Protein 7LHY (pdb70)

Foldseek 3Di:
DVVVLVLVVVLVVVLQVDADPVRDSLQPCQADDDDCVRCVPLCVQQPDDAGVVVVVVCSVPVVDPDVVVVVVRLVSSLVSQPRRDDDPDSNNVSSVVSVVSNVVSVVVVD/DDDD

Structure (mmCIF, N/CA/C/O backbone):
data_7LHY
#
_entry.id   7LHY
#
_cell.length_a   69.064
_cell.length_b   69.064
_cell.length_c   55.320
_cell.angle_alpha   90.000
_cell.angle_beta   90.000
_cell.angle_gamma   90.000
#
_symmetry.space_group_name_H-M   'P 41 21 2'
#
loop_
_entity.id
_entity.type
_entity.pdbx_description
1 polymer 'SWI/SNF nucleosome remodeling complex component'
2 polymer H3(7-20)K14ac
3 water water
#
loop_
_atom_site.group_PDB
_atom_site.id
_atom_site.type_symbol
_atom_site.label_atom_id
_atom_site.label_alt_id
_atom_site.label_comp_id
_atom_site.label_asym_id
_atom_site.label_entity_id
_atom_site.label_seq_id
_atom_site.pdbx_PDB_ins_code
_atom_site.Cartn_x
_atom_site.Cartn_y
_atom_site.Cartn_z
_atom_site.occupancy
_atom_site.B_iso_or_equiv
_atom_site.auth_seq_id
_atom_site.auth_comp_id
_atom_site.auth_asym_id
_atom_site.auth_atom_id
_atom_site.pdbx_PDB_model_num
ATOM 1 N N . ASP A 1 6 ? 28.064 6.423 16.205 1.00 35.67 4 ASP A N 1
ATOM 2 C CA . ASP A 1 6 ? 27.679 5.965 17.606 1.00 34.91 4 ASP A CA 1
ATOM 3 C C . ASP A 1 6 ? 27.478 4.480 17.493 1.00 30.51 4 ASP A C 1
ATOM 4 O O . ASP A 1 6 ? 26.554 4.037 16.767 1.00 31.69 4 ASP A O 1
ATOM 9 N N . PRO A 1 7 ? 28.176 3.679 18.274 1.00 29.28 5 PRO A N 1
ATOM 10 C CA . PRO A 1 7 ? 28.087 2.224 18.015 1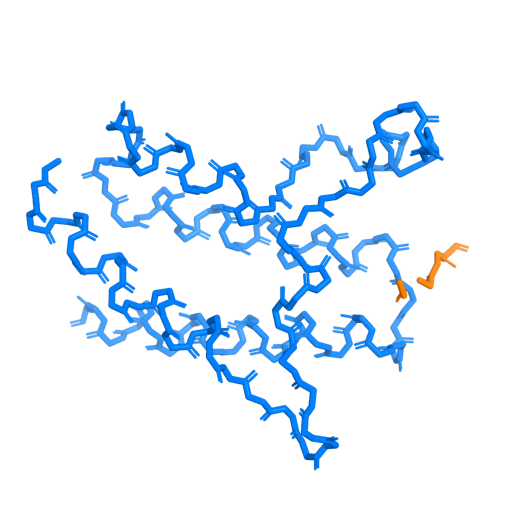.00 25.71 5 PRO A CA 1
ATOM 11 C C . PRO A 1 7 ? 26.722 1.649 18.289 1.00 26.23 5 PRO A C 1
ATOM 12 O O . PRO A 1 7 ? 26.304 0.754 17.556 1.00 23.49 5 PRO A O 1
ATOM 16 N N . GLU A 1 8 ? 25.994 2.086 19.297 1.00 23.98 6 GLU A N 1
ATOM 17 C CA . GLU A 1 8 ? 24.719 1.610 19.524 1.00 23.47 6 GLU A CA 1
ATOM 18 C C . GLU A 1 8 ? 23.726 1.848 18.323 1.00 22.47 6 GLU A C 1
ATOM 19 O O . GLU A 1 8 ? 23.023 0.934 17.898 1.00 22.10 6 GLU A O 1
ATOM 25 N N . LEU A 1 9 ? 23.743 3.103 17.801 1.00 22.27 7 LEU A N 1
ATOM 26 C CA . LEU A 1 9 ? 22.932 3.409 16.637 1.00 19.87 7 LEU A CA 1
ATOM 27 C C . LEU A 1 9 ? 23.375 2.552 15.473 1.00 19.07 7 LEU A C 1
ATOM 28 O O . LEU A 1 9 ? 22.477 2.051 14.802 1.00 18.70 7 LEU A O 1
ATOM 33 N N . ALA A 1 10 ? 24.661 2.443 15.219 1.00 19.13 8 ALA A N 1
ATOM 34 C CA . ALA A 1 10 ? 25.091 1.603 14.131 1.00 19.59 8 ALA A CA 1
ATOM 35 C C . ALA A 1 10 ? 24.572 0.171 14.244 1.00 18.85 8 ALA A C 1
ATOM 36 O O . ALA A 1 10 ? 24.242 -0.464 13.251 1.00 19.40 8 ALA A O 1
ATOM 38 N N . GLU A 1 11 ? 24.634 -0.405 15.459 1.00 18.91 9 GLU A N 1
ATOM 39 C CA . GLU A 1 11 ? 24.238 -1.763 15.627 1.00 18.15 9 GLU A CA 1
ATOM 40 C C . GLU A 1 11 ? 22.730 -1.871 15.416 1.00 18.01 9 GLU A C 1
ATOM 41 O O . GLU A 1 11 ? 22.275 -2.838 14.770 1.00 18.65 9 GLU A O 1
ATOM 47 N N . LYS A 1 12 ? 21.897 -0.939 15.895 1.00 17.60 10 LYS A N 1
ATOM 48 C CA . LYS A 1 12 ? 20.503 -0.948 15.638 1.00 19.81 10 LYS A CA 1
ATOM 49 C C . LYS A 1 12 ? 20.222 -0.913 14.113 1.00 17.34 10 LYS A C 1
ATOM 50 O O . LYS A 1 12 ? 19.399 -1.630 13.569 1.00 17.61 10 LYS A O 1
ATOM 53 N N . ILE A 1 13 ? 20.904 0.010 13.452 1.00 18.17 11 ILE A N 1
ATOM 54 C CA . ILE A 1 13 ? 20.772 0.160 11.981 1.00 17.87 11 ILE A CA 1
ATOM 55 C C . ILE A 1 13 ? 21.093 -1.131 11.330 1.00 15.47 11 ILE A C 1
ATOM 56 O O . ILE A 1 13 ? 20.363 -1.600 10.418 1.00 17.38 11 ILE A O 1
ATOM 61 N N . ASN A 1 14 ? 22.204 -1.804 11.669 1.00 17.89 12 ASN A N 1
ATOM 62 C CA . ASN A 1 14 ? 22.625 -2.994 10.984 1.00 18.81 12 ASN A CA 1
ATOM 63 C C . ASN A 1 14 ? 21.628 -4.109 11.204 1.00 17.28 12 ASN A C 1
ATOM 64 O O . ASN A 1 14 ? 21.327 -4.882 10.285 1.00 18.77 12 ASN A O 1
ATOM 69 N N . GLU A 1 15 ? 21.010 -4.220 12.389 1.00 17.64 13 GLU A N 1
ATOM 70 C CA . GLU A 1 15 ? 20.029 -5.191 12.664 1.00 17.46 13 GLU A CA 1
ATOM 71 C C . GLU A 1 15 ? 18.738 -5.004 11.860 1.00 18.46 13 GLU A C 1
ATOM 72 O O . GLU A 1 15 ? 18.169 -5.930 11.251 1.00 20.23 13 GLU A O 1
ATOM 78 N N A MET A 1 16 ? 18.361 -3.713 11.736 1.00 17.26 14 MET A N 1
ATOM 79 C CA . MET A 1 16 ? 17.145 -3.388 10.930 1.00 17.83 14 MET A CA 1
ATOM 80 C C . MET A 1 16 ? 17.386 -3.609 9.464 1.00 16.43 14 MET A C 1
ATOM 81 O O . MET A 1 16 ? 16.525 -4.183 8.811 1.00 17.69 14 MET A O 1
ATOM 86 N N . LEU A 1 17 ? 18.533 -3.205 8.957 1.00 15.41 15 LEU A N 1
ATOM 87 C CA . LEU A 1 17 ? 18.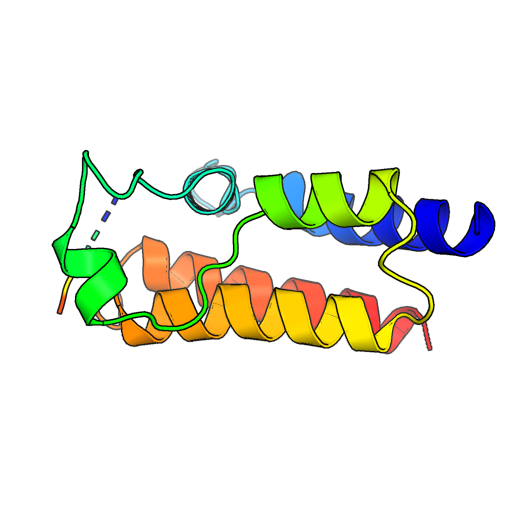790 -3.402 7.543 1.00 16.63 15 LEU A CA 1
ATOM 88 C C . LEU A 1 17 ? 18.983 -4.845 7.165 1.00 16.00 15 LEU A C 1
ATOM 89 O O . LEU A 1 17 ? 18.598 -5.283 6.100 1.00 17.21 15 LEU A O 1
ATOM 94 N N . ASP A 1 18 ? 19.501 -5.660 8.118 1.00 17.06 16 ASP A N 1
ATOM 95 C CA . ASP A 1 18 ? 19.680 -7.078 7.792 1.00 18.00 16 ASP A CA 1
ATOM 96 C C . ASP A 1 18 ? 18.362 -7.752 7.532 1.00 17.39 16 ASP A C 1
ATOM 97 O O . ASP A 1 18 ? 18.317 -8.616 6.661 1.00 18.20 16 ASP A O 1
ATOM 102 N N . VAL A 1 19 ? 17.299 -7.354 8.222 1.00 17.21 17 VAL A N 1
ATOM 103 C CA . VAL A 1 19 ? 15.985 -7.875 7.894 1.00 18.48 17 VAL A CA 1
ATOM 104 C C . VAL A 1 19 ? 15.638 -7.715 6.428 1.00 17.97 17 VAL A C 1
ATOM 105 O O . VAL A 1 19 ? 15.168 -8.609 5.699 1.00 19.73 17 VAL A O 1
ATOM 109 N N . ILE A 1 20 ? 15.861 -6.495 5.917 1.00 16.32 18 ILE A N 1
ATOM 110 C CA . ILE A 1 20 ? 15.532 -6.188 4.540 1.00 16.18 18 ILE A CA 1
ATOM 111 C C . ILE A 1 20 ? 16.499 -6.899 3.588 1.00 14.51 18 ILE A C 1
ATOM 112 O O . ILE A 1 20 ? 16.065 -7.429 2.545 1.00 16.07 18 ILE A O 1
ATOM 117 N N . LEU A 1 21 ? 17.786 -6.859 3.900 1.00 14.27 19 LEU A N 1
ATOM 118 C CA . LEU A 1 21 ? 18.800 -7.401 2.994 1.00 14.27 19 LEU A CA 1
ATOM 119 C C . LEU A 1 21 ? 18.772 -8.947 2.849 1.00 15.76 19 LEU A C 1
ATOM 120 O O . LEU A 1 21 ? 19.301 -9.476 1.892 1.00 16.97 19 LEU A O 1
ATOM 125 N N . GLU A 1 22 ? 18.116 -9.596 3.816 1.00 15.97 20 GLU A N 1
ATOM 126 C CA . GLU A 1 22 ? 17.992 -11.075 3.841 1.00 16.59 20 GLU A CA 1
ATOM 127 C C . GLU A 1 22 ? 16.683 -11.530 3.366 1.00 18.43 20 GLU A C 1
ATOM 128 O O . GLU A 1 22 ? 16.465 -12.775 3.156 1.00 19.54 20 GLU A O 1
ATOM 134 N N . TYR A 1 23 ? 15.690 -10.689 3.093 1.00 17.16 21 TYR A N 1
ATOM 135 C CA . TYR A 1 23 ? 14.368 -11.086 2.735 1.00 17.07 21 TYR A CA 1
ATOM 136 C C . TYR A 1 23 ? 14.309 -11.608 1.348 1.00 16.71 21 TYR A C 1
ATOM 137 O O . TYR A 1 23 ? 14.768 -11.061 0.319 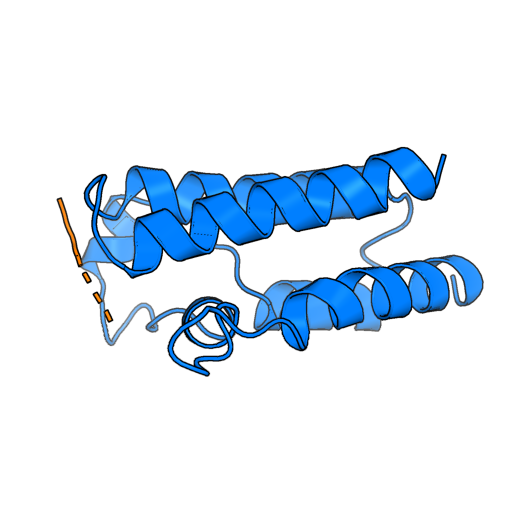1.00 17.66 21 TYR A O 1
ATOM 146 N N . LYS A 1 24 ? 13.645 -12.805 1.194 1.00 20.79 22 LYS A N 1
ATOM 147 C CA . LYS A 1 24 ? 13.343 -13.412 -0.093 1.00 21.32 22 LYS A CA 1
ATOM 148 C C . LYS A 1 24 ? 11.842 -13.443 -0.466 1.00 19.80 22 LYS A C 1
ATOM 149 O O . LYS A 1 24 ? 11.045 -13.652 0.411 1.00 23.85 22 LYS A O 1
ATOM 155 N N . ASN A 1 25 ? 11.550 -13.120 -1.715 1.00 23.72 23 ASN A N 1
ATOM 156 C CA . ASN A 1 25 ? 10.143 -13.170 -2.210 1.00 28.64 23 ASN A CA 1
ATOM 157 C C . ASN A 1 25 ? 9.753 -14.645 -2.409 1.00 35.25 23 ASN A C 1
ATOM 158 O O . ASN A 1 25 ? 10.589 -15.552 -2.186 1.00 33.09 23 ASN A O 1
ATOM 163 N N . GLU A 1 26 ? 8.467 -14.857 -2.713 1.00 38.11 24 GLU A N 1
ATOM 164 C CA . GLU A 1 26 ? 7.927 -16.199 -3.056 1.00 37.96 24 GLU A CA 1
ATOM 165 C C . GLU A 1 26 ? 8.794 -16.941 -4.073 1.00 35.84 24 GLU A C 1
ATOM 166 O O . GLU A 1 26 ? 8.904 -18.178 -4.035 1.00 43.39 24 GLU A O 1
ATOM 168 N N . ASP A 1 27 ? 9.364 -16.243 -5.035 1.00 36.41 25 ASP A N 1
ATOM 169 C CA . ASP A 1 27 ? 10.219 -16.879 -6.048 1.00 34.51 25 ASP A CA 1
ATOM 170 C C . ASP A 1 27 ? 11.646 -17.241 -5.557 1.00 38.94 25 ASP A C 1
ATOM 171 O O . ASP A 1 27 ? 12.480 -17.652 -6.362 1.00 42.73 25 ASP A O 1
ATOM 173 N N . GLY A 1 28 ? 11.961 -17.012 -4.266 1.00 36.71 26 GLY A N 1
ATOM 174 C CA . GLY A 1 28 ? 13.294 -17.230 -3.740 1.00 30.73 26 GLY A CA 1
ATOM 175 C C . GLY A 1 28 ? 14.3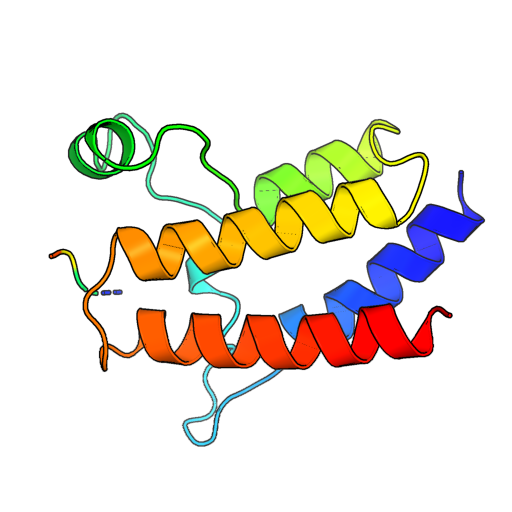36 -16.195 -4.052 1.00 32.53 26 GLY A C 1
ATOM 176 O O . GLY A 1 28 ? 15.525 -16.483 -3.845 1.00 35.72 26 GLY A O 1
ATOM 177 N N . GLU A 1 29 ? 13.926 -15.009 -4.596 1.00 28.39 27 GLU A N 1
ATOM 178 C CA . GLU A 1 29 ? 14.883 -13.965 -4.963 1.00 29.23 27 GLU A CA 1
ATOM 179 C C . GLU A 1 29 ? 15.047 -13.021 -3.762 1.00 20.22 27 GLU A C 1
ATOM 180 O O . GLU A 1 29 ? 14.049 -12.673 -3.119 1.00 22.90 27 GLU A O 1
ATOM 182 N N . LEU A 1 30 ? 16.296 -12.674 -3.523 1.00 20.58 28 LEU A N 1
ATOM 183 C CA . LEU A 1 30 ? 16.645 -11.627 -2.489 1.00 21.22 28 LEU A CA 1
ATOM 184 C C . LEU A 1 30 ? 16.193 -10.304 -3.110 1.00 20.45 28 LEU A C 1
ATOM 185 O O . LEU A 1 30 ? 16.924 -9.791 -4.008 1.00 23.28 28 LEU A O 1
ATOM 190 N N . ILE A 1 31 ? 15.113 -9.759 -2.591 1.00 19.82 29 ILE A N 1
ATOM 191 C CA . ILE A 1 31 ? 14.512 -8.584 -3.255 1.00 20.30 29 ILE A CA 1
ATOM 192 C C . ILE A 1 31 ? 15.447 -7.386 -3.209 1.00 21.07 29 ILE A C 1
ATOM 193 O O . ILE A 1 31 ? 15.300 -6.488 -4.078 1.00 20.87 29 ILE A O 1
ATOM 198 N N . ALA A 1 32 ? 16.312 -7.264 -2.208 1.00 17.48 30 ALA A N 1
ATOM 199 C CA . ALA A 1 32 ? 17.178 -6.130 -2.095 1.00 16.83 30 ALA A CA 1
ATOM 200 C C . ALA A 1 32 ? 18.340 -6.117 -2.996 1.00 18.11 30 ALA A C 1
ATOM 201 O O . ALA A 1 32 ? 19.058 -5.123 -3.170 1.00 18.76 30 ALA A O 1
ATOM 203 N N . ASP A 1 33 ? 18.657 -7.238 -3.655 1.00 18.94 31 ASP A N 1
ATOM 204 C CA . ASP A 1 33 ? 19.871 -7.290 -4.464 1.00 21.44 31 ASP A CA 1
ATOM 205 C C . ASP A 1 33 ? 20.016 -6.233 -5.562 1.00 19.21 31 ASP A C 1
ATOM 206 O O . ASP A 1 33 ? 21.101 -5.674 -5.698 1.00 20.05 31 ASP A O 1
ATOM 209 N N . VAL A 1 34 ? 18.941 -5.883 -6.262 1.00 19.29 32 VAL A N 1
ATOM 210 C CA . VAL A 1 34 ? 18.965 -4.939 -7.358 1.00 18.68 32 VAL A CA 1
ATOM 211 C C . VAL A 1 34 ? 19.088 -3.495 -6.780 1.00 18.30 32 VAL A C 1
ATOM 212 O O . VAL A 1 34 ? 19.468 -2.588 -7.569 1.00 20.77 32 VAL A O 1
ATOM 216 N N . PHE A 1 35 ? 18.896 -3.306 -5.501 1.00 15.75 33 PHE A N 1
ATOM 217 C CA . PHE A 1 35 ? 19.031 -1.969 -4.874 1.00 14.47 33 PHE A CA 1
ATOM 218 C C . PHE A 1 35 ? 20.377 -1.790 -4.190 1.00 15.48 33 PHE A C 1
ATOM 219 O O . PHE A 1 35 ? 20.635 -0.729 -3.616 1.00 16.08 33 PHE A O 1
ATOM 227 N N . GLN A 1 36 ? 21.269 -2.792 -4.245 1.00 15.73 34 GLN A N 1
ATOM 228 C CA . GLN A 1 36 ? 22.616 -2.639 -3.652 1.00 15.22 34 GLN A CA 1
ATOM 229 C C . GLN A 1 36 ? 23.472 -1.597 -4.332 1.00 15.14 34 GLN A C 1
ATOM 230 O O . GLN A 1 36 ? 24.063 -0.765 -3.667 1.00 14.94 34 GLN A O 1
ATOM 236 N N . THR A 1 37 ? 23.518 -1.663 -5.637 1.00 15.62 35 THR A N 1
ATOM 237 C CA . THR A 1 37 ? 24.439 -0.873 -6.470 1.00 17.22 35 THR A CA 1
ATOM 238 C C . THR A 1 37 ? 23.722 -0.393 -7.689 1.00 16.59 35 THR A C 1
ATOM 239 O O . THR A 1 37 ? 23.358 -1.165 -8.584 1.00 18.30 35 THR A O 1
ATOM 243 N N . LEU A 1 38 ? 23.536 0.909 -7.791 1.00 15.87 36 LEU A N 1
ATOM 244 C CA . LEU A 1 38 ? 22.915 1.482 -8.978 1.00 16.20 36 LEU A CA 1
ATOM 245 C C . LEU A 1 38 ? 23.814 1.273 -10.181 1.00 16.77 36 LEU A C 1
ATOM 246 O O . LEU A 1 38 ? 25.022 1.303 -9.997 1.00 17.86 36 LEU A O 1
ATOM 251 N N . PRO A 1 39 ? 23.226 1.214 -11.367 1.00 18.57 37 PRO A N 1
ATOM 252 C CA . PRO A 1 39 ? 24.062 1.373 -12.561 1.00 20.97 37 PRO A CA 1
ATOM 253 C C . PRO A 1 39 ? 24.805 2.677 -12.434 1.00 19.99 37 PRO A C 1
ATOM 254 O O . PRO A 1 39 ? 24.327 3.693 -11.915 1.00 18.97 37 PRO A O 1
ATOM 258 N N . THR A 1 40 ? 25.982 2.725 -12.987 1.00 20.43 38 THR A N 1
ATOM 259 C CA . THR A 1 40 ? 26.844 3.916 -12.841 1.00 20.85 38 THR A CA 1
ATOM 260 C C . THR A 1 40 ? 26.389 4.964 -13.837 1.00 18.77 38 THR A C 1
ATOM 261 O O . THR A 1 40 ? 25.638 4.733 -14.797 1.00 18.85 38 THR A O 1
ATOM 265 N N . ARG A 1 41 ? 26.880 6.170 -13.618 1.00 20.00 39 ARG A N 1
ATOM 266 C CA . ARG A 1 41 ? 26.584 7.267 -14.507 1.00 20.61 39 ARG A CA 1
ATOM 267 C C . ARG A 1 41 ? 27.111 7.035 -15.918 1.00 22.93 39 ARG A C 1
ATOM 268 O O . ARG A 1 41 ? 26.441 7.448 -16.914 1.00 25.47 39 ARG A O 1
ATOM 276 N N . LYS A 1 42 ? 28.194 6.288 -16.036 1.00 22.01 40 LYS A N 1
ATOM 277 C CA . LYS A 1 42 ? 28.594 5.887 -17.398 1.00 26.03 40 LYS A CA 1
ATOM 278 C C . LYS A 1 42 ? 27.708 4.801 -18.031 1.00 27.94 40 LYS A C 1
ATOM 279 O O . LYS A 1 42 ? 27.350 4.901 -19.175 1.00 29.27 40 LYS A O 1
ATOM 285 N N . GLU A 1 43 ? 27.333 3.790 -17.250 1.00 23.66 41 GLU A N 1
ATOM 286 C CA . GLU A 1 43 ? 26.494 2.707 -17.743 1.00 25.16 41 GLU A CA 1
ATOM 287 C C . GLU A 1 43 ? 25.101 3.165 -18.111 1.00 25.52 41 GLU A C 1
ATOM 288 O O . GLU A 1 43 ? 24.501 2.641 -19.041 1.00 28.25 41 GLU A O 1
ATOM 294 N N . LEU A 1 44 ? 24.466 4.078 -17.318 1.00 21.78 42 LEU A N 1
ATOM 295 C CA . LEU A 1 44 ? 23.049 4.390 -17.513 1.00 21.90 42 LEU A CA 1
ATOM 296 C C . LEU A 1 44 ? 22.756 5.848 -17.294 1.00 22.78 42 LEU A C 1
ATOM 297 O O . LEU A 1 44 ? 22.138 6.299 -16.278 1.00 20.16 42 LEU A O 1
ATOM 302 N N . PRO A 1 45 ? 23.220 6.717 -18.195 1.00 21.53 43 PRO A N 1
ATOM 303 C CA . PRO A 1 45 ? 23.068 8.126 -17.959 1.00 20.21 43 PRO A CA 1
ATOM 304 C C . PRO A 1 45 ? 21.607 8.590 -17.838 1.00 19.96 43 PRO A C 1
ATOM 305 O O . PRO A 1 45 ? 21.289 9.579 -17.124 1.00 20.75 43 PRO A O 1
ATOM 309 N N . ASP A 1 46 ? 20.680 7.868 -18.501 1.00 20.17 44 ASP A N 1
ATOM 310 C CA . ASP A 1 46 ? 19.331 8.270 -18.452 1.00 22.10 44 ASP A CA 1
ATOM 311 C C . ASP A 1 46 ? 18.683 8.181 -17.007 1.00 19.44 44 ASP A C 1
ATOM 312 O O . ASP A 1 46 ? 17.815 8.948 -16.709 1.00 19.97 44 ASP A O 1
ATOM 317 N N . TYR A 1 47 ? 19.212 7.300 -16.185 1.00 19.11 45 TYR A N 1
ATOM 318 C CA . TYR A 1 47 ? 18.686 7.174 -14.790 1.00 16.09 45 TYR A CA 1
ATOM 319 C C . TYR A 1 47 ? 18.844 8.510 -14.077 1.00 15.86 45 TYR A C 1
ATOM 320 O O . TYR A 1 47 ? 17.994 9.004 -13.378 1.00 16.15 45 TYR A O 1
ATOM 329 N N . TYR A 1 48 ? 20.026 9.119 -14.265 1.00 16.18 46 TYR A N 1
ATOM 330 C CA . TYR A 1 48 ? 20.425 10.344 -13.586 1.00 16.30 46 TYR A CA 1
ATOM 331 C C . TYR A 1 48 ? 19.780 11.568 -14.165 1.00 18.68 46 TYR A C 1
ATOM 332 O O . TYR A 1 48 ? 19.668 12.552 -13.446 1.00 19.14 46 TYR A O 1
ATOM 341 N N . GLN A 1 49 ? 19.237 11.501 -15.365 1.00 19.01 47 GLN A N 1
ATOM 342 C CA . GLN A 1 49 ? 18.452 12.621 -15.832 1.00 20.58 47 GLN A CA 1
ATOM 343 C C . GLN A 1 49 ? 17.133 12.631 -15.180 1.00 19.42 47 GLN A C 1
ATOM 344 O O . GLN A 1 49 ? 16.566 13.727 -14.949 1.00 23.51 47 GLN A O 1
ATOM 347 N N . VAL A 1 50 ? 16.619 11.479 -14.684 1.00 17.33 48 VAL A N 1
ATOM 348 C CA . VAL A 1 50 ? 15.326 11.419 -14.051 1.00 18.18 48 VAL A CA 1
ATOM 349 C C . VAL A 1 50 ? 15.424 11.613 -12.507 1.00 16.40 48 VAL A C 1
ATOM 350 O O . VAL A 1 50 ? 14.613 12.259 -11.853 1.00 19.18 48 VAL A O 1
ATOM 354 N N . ILE A 1 51 ? 16.408 10.932 -11.924 1.00 14.77 49 ILE A N 1
ATOM 355 C CA . ILE A 1 51 ? 16.596 10.803 -10.480 1.00 15.14 49 ILE A CA 1
ATOM 356 C C . ILE A 1 51 ? 17.658 11.779 -10.011 1.00 15.68 49 ILE A C 1
ATOM 357 O O . ILE A 1 51 ? 18.847 11.595 -10.277 1.00 17.35 49 ILE A O 1
ATOM 362 N N . SER A 1 52 ? 17.218 12.784 -9.270 1.00 15.17 50 SER A N 1
ATOM 363 C CA A SER A 1 52 ? 18.135 13.870 -8.868 0.60 17.85 50 SER A CA 1
ATOM 364 C CA B SER A 1 52 ? 18.085 13.903 -8.830 0.40 17.17 50 SER A CA 1
ATOM 365 C C . SER A 1 52 ? 18.978 13.540 -7.671 1.00 15.90 50 SER A C 1
ATOM 366 O O . SER A 1 52 ? 20.068 14.096 -7.516 1.00 17.42 50 SER A O 1
ATOM 371 N N . LYS A 1 53 ? 18.561 12.622 -6.800 1.00 13.37 51 LYS A N 1
ATOM 372 C CA . LYS A 1 53 ? 19.277 12.263 -5.605 1.00 12.68 51 LYS A CA 1
ATOM 373 C C . LYS A 1 53 ? 19.401 10.745 -5.517 1.00 12.61 51 LYS A C 1
ATOM 374 O O . LYS A 1 53 ? 18.578 10.108 -4.808 1.00 13.13 51 LYS A O 1
ATOM 380 N N . PRO A 1 54 ? 20.362 10.149 -6.154 1.00 12.97 52 PRO A N 1
ATOM 381 C CA . PRO A 1 54 ? 20.480 8.709 -6.161 1.00 13.55 52 PRO A CA 1
ATOM 382 C C . PRO A 1 54 ? 20.712 8.124 -4.797 1.00 14.10 52 PRO A C 1
ATOM 383 O O . PRO A 1 54 ? 21.396 8.711 -3.938 1.00 15.45 52 PRO A O 1
ATOM 387 N N . MET A 1 55 ? 20.225 6.894 -4.544 1.00 13.23 53 MET A N 1
ATOM 388 C CA . MET A 1 55 ? 20.428 6.183 -3.270 1.00 12.56 53 MET A C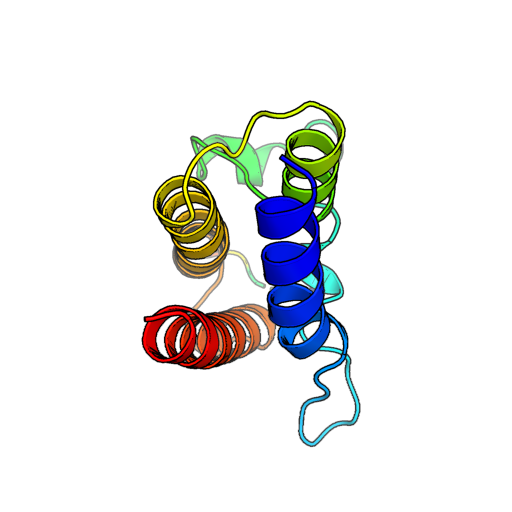A 1
ATOM 389 C C . MET A 1 55 ? 20.421 4.689 -3.480 1.00 13.11 53 MET A C 1
ATOM 390 O O . MET A 1 55 ? 19.614 4.166 -4.250 1.00 15.01 53 MET A O 1
ATOM 395 N N . ASP A 1 56 ? 21.343 4.021 -2.796 1.00 13.18 54 ASP A N 1
ATOM 396 C CA . ASP A 1 56 ? 21.459 2.557 -2.865 1.00 12.93 54 ASP A CA 1
ATOM 397 C C . ASP A 1 56 ? 22.064 2.112 -1.572 1.00 13.01 54 ASP A C 1
ATOM 398 O O . ASP A 1 56 ? 22.508 2.888 -0.765 1.00 13.76 54 ASP A O 1
ATOM 403 N N . PHE A 1 57 ? 22.039 0.769 -1.364 1.00 13.77 55 PHE A N 1
ATOM 404 C CA . PHE A 1 57 ? 22.594 0.236 -0.137 1.00 14.98 55 PHE A CA 1
ATOM 405 C C . PHE A 1 57 ? 24.123 0.408 -0.028 1.00 15.32 55 PHE A C 1
ATOM 406 O O . PHE A 1 57 ? 24.599 0.612 1.121 1.00 17.71 55 PHE A O 1
ATOM 414 N N . ASP A 1 58 ? 24.795 0.521 -1.164 1.00 16.38 56 ASP A N 1
ATOM 415 C CA . ASP A 1 58 ? 26.270 0.861 -1.136 1.00 18.00 56 ASP A CA 1
ATOM 416 C C . ASP A 1 58 ? 26.443 2.229 -0.481 1.00 17.37 56 ASP A C 1
ATOM 417 O O . ASP A 1 58 ? 27.304 2.416 0.412 1.00 18.63 56 ASP A O 1
ATOM 422 N N . ARG A 1 59 ? 25.657 3.235 -0.822 1.00 15.31 57 ARG A N 1
ATOM 423 C CA . ARG A 1 59 ? 25.784 4.519 -0.252 1.00 15.19 57 ARG A CA 1
ATOM 424 C C . ARG A 1 59 ? 25.430 4.561 1.215 1.00 15.99 57 ARG A C 1
ATOM 425 O O . ARG A 1 59 ? 26.055 5.243 2.033 1.00 15.63 57 ARG A O 1
ATOM 433 N N . ILE A 1 60 ? 24.357 3.862 1.581 1.00 14.29 58 ILE A N 1
ATOM 434 C CA . ILE A 1 60 ? 23.929 3.744 2.978 1.00 14.68 58 ILE A CA 1
ATOM 435 C C . ILE A 1 60 ? 25.084 3.143 3.817 1.00 16.08 58 ILE A C 1
ATOM 436 O O . ILE A 1 60 ? 25.390 3.684 4.896 1.00 16.28 58 ILE A O 1
ATOM 441 N N . ASN A 1 61 ? 25.652 2.091 3.301 1.00 16.88 59 ASN A N 1
ATOM 442 C CA . ASN A 1 61 ? 26.807 1.481 4.113 1.00 18.39 59 ASN A CA 1
ATOM 443 C C . ASN A 1 61 ? 27.918 2.441 4.289 1.00 19.75 59 ASN A C 1
ATOM 444 O O . ASN A 1 61 ? 28.512 2.532 5.428 1.00 21.54 59 ASN A O 1
ATOM 449 N N . LYS A 1 62 ? 28.249 3.180 3.251 1.00 18.17 60 LYS A N 1
ATOM 450 C CA . LYS A 1 62 ? 29.361 4.171 3.399 1.00 18.96 60 LYS A CA 1
ATOM 451 C C . LYS A 1 62 ? 29.063 5.246 4.403 1.00 19.19 60 LYS A C 1
ATOM 452 O O . LYS A 1 62 ? 29.942 5.736 5.226 1.00 19.67 60 LYS A O 1
ATOM 455 N N . LYS A 1 63 ? 27.789 5.675 4.514 1.00 16.87 61 LYS A N 1
ATOM 456 C CA . LYS A 1 63 ? 27.344 6.611 5.498 1.00 16.92 61 LYS A CA 1
ATOM 457 C C . LYS A 1 63 ? 27.424 5.985 6.906 1.00 18.89 61 LYS A C 1
ATOM 458 O O . LYS A 1 63 ? 27.853 6.719 7.812 1.00 19.34 61 LYS A O 1
ATOM 464 N N . ILE A 1 64 ? 27.029 4.752 7.071 1.00 17.57 62 ILE A N 1
ATOM 465 C CA . ILE A 1 64 ? 27.156 4.081 8.453 1.00 20.00 62 ILE A CA 1
ATOM 466 C C . ILE A 1 64 ? 28.624 4.147 8.899 1.00 22.87 62 ILE A C 1
ATOM 467 O O . ILE A 1 64 ? 28.903 4.665 10.016 1.00 24.98 62 ILE A O 1
ATOM 472 N N . GLU A 1 65 ? 29.501 3.763 8.013 1.00 23.44 63 GLU A N 1
ATOM 473 C CA . GLU A 1 65 ? 30.979 3.685 8.319 1.00 25.15 63 GLU A CA 1
ATOM 474 C C . GLU A 1 65 ? 31.621 5.022 8.595 1.00 26.27 63 GLU A C 1
ATOM 475 O O . GLU A 1 65 ? 32.692 5.044 9.243 1.00 30.00 63 GLU A O 1
ATOM 478 N N . THR A 1 66 ? 31.100 6.141 8.185 1.00 22.77 64 THR A N 1
ATOM 479 C CA . THR A 1 66 ? 31.695 7.418 8.335 1.00 20.91 64 THR A CA 1
ATOM 480 C C . THR A 1 66 ? 30.926 8.368 9.237 1.00 20.30 64 THR A C 1
ATOM 481 O O . THR A 1 66 ? 31.072 9.592 9.264 1.00 23.64 64 THR A O 1
ATOM 485 N N . GLY A 1 67 ? 29.971 7.802 10.049 1.00 21.60 65 GLY A N 1
ATOM 486 C CA . GLY A 1 67 ? 29.254 8.581 11.055 1.00 25.62 65 GLY A CA 1
ATOM 487 C C . GLY A 1 67 ? 28.257 9.583 10.581 1.00 23.76 65 GLY A C 1
ATOM 488 O O . GLY A 1 67 ? 27.970 10.602 11.176 1.00 27.39 65 GLY A O 1
ATOM 489 N N . ARG A 1 68 ? 27.749 9.350 9.328 1.00 21.07 66 ARG A N 1
ATOM 490 C CA . ARG A 1 68 ? 26.840 10.297 8.805 1.00 21.69 66 ARG A CA 1
ATOM 491 C C . ARG A 1 68 ? 25.423 10.131 9.312 1.00 23.08 66 ARG A C 1
ATOM 492 O O . ARG A 1 68 ? 24.596 10.997 9.073 1.00 24.48 66 ARG A O 1
ATOM 500 N N . TYR A 1 69 ? 25.153 9.022 10.009 1.00 20.58 67 TYR A N 1
ATOM 501 C CA . TYR A 1 69 ? 23.825 8.843 10.639 1.00 20.60 67 TYR A CA 1
ATOM 502 C C . TYR A 1 69 ? 24.034 9.183 12.127 1.00 22.02 67 TYR A C 1
ATOM 503 O O . TYR A 1 69 ? 24.782 8.482 12.821 1.00 25.88 67 TYR A O 1
ATOM 512 N N . THR A 1 70 ? 23.460 10.249 12.550 1.00 21.43 68 THR A N 1
ATOM 513 C CA . THR A 1 70 ? 23.410 10.545 14.011 1.00 22.39 68 THR A CA 1
ATOM 514 C C . THR A 1 70 ? 22.102 10.287 14.664 1.00 21.15 68 THR A C 1
ATOM 515 O O . THR A 1 70 ? 22.016 10.137 15.888 1.00 22.13 68 THR A O 1
ATOM 519 N N . VAL A 1 71 ? 21.026 10.182 13.883 1.00 19.07 69 VAL A N 1
ATOM 520 C CA . VAL A 1 71 ? 19.712 9.868 14.356 1.00 18.00 69 VAL A CA 1
ATOM 521 C C . VAL A 1 71 ? 19.024 8.933 13.343 1.00 17.64 69 VAL A C 1
ATOM 522 O O . VAL A 1 71 ? 19.282 9.046 12.145 1.00 16.44 69 VAL A O 1
ATOM 526 N N . MET A 1 72 ? 18.093 8.159 13.794 1.00 17.29 70 MET A N 1
ATOM 527 C CA . MET A 1 72 ? 17.409 7.201 12.929 1.00 16.38 70 MET A CA 1
ATOM 528 C C . MET A 1 72 ? 16.641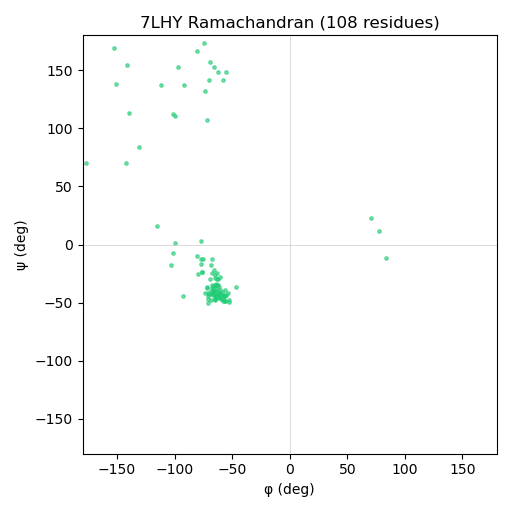 7.897 11.828 1.00 16.06 70 MET A C 1
ATOM 529 O O . MET A 1 72 ? 16.500 7.302 10.729 1.00 15.96 70 MET A O 1
ATOM 534 N N . GLU A 1 73 ? 16.154 9.110 12.019 1.00 15.93 71 GLU A N 1
ATOM 535 C CA . GLU A 1 73 ? 15.376 9.782 10.963 1.00 15.65 71 GLU A CA 1
ATOM 536 C C . GLU A 1 73 ? 16.188 10.028 9.740 1.00 16.13 71 GLU A C 1
ATOM 537 O O . GLU A 1 73 ? 15.632 10.083 8.615 1.00 15.85 71 GLU A O 1
ATOM 543 N N . GLU A 1 74 ? 17.522 10.115 9.816 1.00 15.53 72 GLU A N 1
ATOM 544 C CA . GLU A 1 74 ? 18.344 10.308 8.658 1.00 15.09 72 GLU A CA 1
ATOM 545 C C . GLU A 1 74 ? 18.372 9.034 7.827 1.00 14.61 72 GLU A C 1
ATOM 546 O O . GLU A 1 74 ? 18.381 9.107 6.587 1.00 15.55 72 GLU A O 1
ATOM 552 N N . LEU A 1 75 ? 18.367 7.867 8.445 1.00 13.25 73 LEU A N 1
ATOM 553 C CA . LEU A 1 75 ? 18.305 6.634 7.689 1.00 13.60 73 LEU A CA 1
ATOM 554 C C . LEU A 1 75 ? 16.894 6.487 7.083 1.00 12.41 73 LEU A C 1
ATOM 555 O O . LEU A 1 75 ? 16.708 5.993 6.001 1.00 12.93 73 LEU A O 1
ATOM 560 N N . ASN A 1 76 ? 15.860 6.805 7.855 1.00 12.58 74 ASN A N 1
ATOM 561 C CA . ASN A 1 76 ? 14.467 6.796 7.369 1.00 12.85 74 ASN A CA 1
ATOM 562 C C . ASN A 1 76 ? 14.403 7.654 6.117 1.00 11.87 74 ASN A C 1
ATOM 563 O O . ASN A 1 76 ? 13.798 7.219 5.105 1.00 12.58 74 ASN A O 1
ATOM 568 N N . ASP A 1 77 ? 15.063 8.817 6.065 1.00 13.03 75 ASP A N 1
ATOM 569 C CA . ASP A 1 77 ? 15.059 9.613 4.839 1.00 13.67 75 ASP A CA 1
ATOM 570 C C . ASP A 1 77 ? 15.706 8.899 3.713 1.00 12.86 75 ASP A C 1
ATOM 571 O O . ASP A 1 77 ? 15.207 8.932 2.550 1.00 12.56 75 ASP A O 1
ATOM 576 N N . ASP A 1 78 ? 16.855 8.242 3.917 1.00 11.86 76 ASP A N 1
ATOM 577 C CA . ASP A 1 78 ? 17.506 7.539 2.856 1.00 12.09 76 ASP A CA 1
ATOM 578 C C . ASP A 1 78 ? 16.767 6.333 2.351 1.00 11.83 76 ASP A C 1
ATOM 579 O O . ASP A 1 78 ? 16.793 6.025 1.173 1.00 12.50 76 ASP A O 1
ATOM 584 N N . MET A 1 79 ? 16.071 5.618 3.251 1.00 11.83 77 MET A N 1
ATOM 585 C CA . MET A 1 79 ? 15.282 4.453 2.806 1.00 10.88 77 MET A CA 1
ATOM 586 C C . MET A 1 79 ? 14.069 4.915 2.037 1.00 11.42 77 MET A C 1
ATOM 587 O O . MET A 1 79 ? 13.687 4.311 1.014 1.00 12.60 77 MET A O 1
ATOM 592 N N . ASN A 1 80 ? 13.450 6.029 2.459 1.00 11.71 78 ASN A N 1
ATOM 593 C CA . ASN A 1 80 ? 12.327 6.591 1.654 1.00 11.29 78 ASN A CA 1
ATOM 594 C C . ASN A 1 80 ? 12.835 7.048 0.322 1.00 10.63 78 ASN A C 1
ATOM 595 O O . ASN A 1 80 ? 12.137 6.818 -0.733 1.00 12.71 78 ASN A O 1
ATOM 600 N N . LEU A 1 81 ? 14.030 7.576 0.201 1.00 11.33 79 LEU A N 1
ATOM 601 C CA . LEU A 1 81 ? 14.607 7.960 -1.060 1.00 11.64 79 LEU A CA 1
ATOM 602 C C . LEU A 1 81 ? 1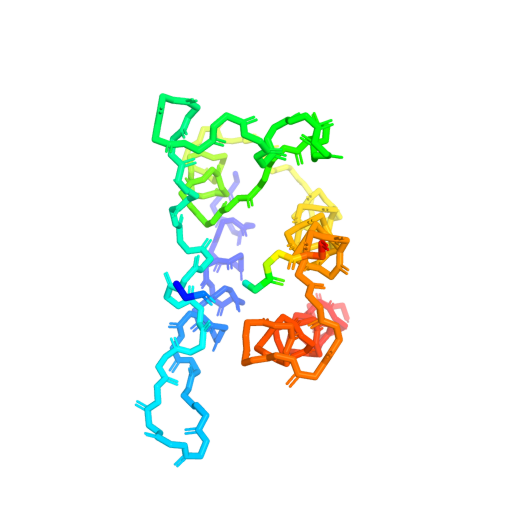4.858 6.798 -1.972 1.00 11.24 79 LEU A C 1
ATOM 603 O O . LEU A 1 81 ? 14.554 6.799 -3.169 1.00 12.19 79 LEU A O 1
ATOM 608 N N . LEU A 1 82 ? 15.465 5.716 -1.438 1.00 11.92 80 LEU A N 1
ATOM 609 C CA . LEU A 1 82 ? 15.684 4.510 -2.172 1.00 11.79 80 LEU A CA 1
ATOM 610 C C . LEU A 1 82 ? 14.417 3.979 -2.814 1.00 11.66 80 LEU A C 1
ATOM 611 O O . LEU A 1 82 ? 14.353 3.618 -3.982 1.00 12.47 80 LEU A O 1
ATOM 616 N N . VAL A 1 83 ? 13.368 3.903 -1.998 1.00 11.57 81 VAL A N 1
ATOM 617 C CA . VAL A 1 83 ? 12.058 3.388 -2.439 1.00 11.48 81 VAL A CA 1
ATOM 618 C C . VAL A 1 83 ? 11.396 4.316 -3.423 1.00 11.75 81 VAL A C 1
ATOM 619 O O . VAL A 1 83 ? 10.909 3.892 -4.524 1.00 12.59 81 VAL A O 1
ATOM 623 N N . ASN A 1 84 ? 11.365 5.616 -3.108 1.00 11.32 82 ASN A N 1
ATOM 624 C CA . ASN A 1 84 ? 10.662 6.551 -3.976 1.00 11.11 82 ASN A CA 1
ATOM 625 C C . ASN A 1 84 ? 11.396 6.649 -5.301 1.00 10.76 82 ASN A C 1
ATOM 626 O O . ASN A 1 84 ? 10.724 6.711 -6.347 1.00 11.94 82 ASN A O 1
ATOM 631 N N . ASN A 1 85 ? 12.728 6.619 -5.351 1.00 10.70 83 ASN A N 1
ATOM 632 C CA . ASN A 1 85 ? 13.405 6.667 -6.610 1.00 10.75 83 ASN A CA 1
ATOM 633 C C . ASN A 1 85 ? 13.044 5.463 -7.491 1.00 11.33 83 ASN A C 1
ATOM 634 O O . ASN A 1 85 ? 12.882 5.608 -8.702 1.00 11.79 83 ASN A O 1
ATOM 639 N N . ALA A 1 86 ? 12.986 4.283 -6.892 1.00 11.33 84 ALA A N 1
ATOM 640 C CA . ALA A 1 86 ? 12.658 3.114 -7.683 1.00 11.21 84 ALA A CA 1
ATOM 641 C C . ALA A 1 86 ? 11.278 3.248 -8.282 1.00 11.88 84 ALA A C 1
ATOM 642 O O . ALA A 1 86 ? 11.058 2.773 -9.437 1.00 13.54 84 ALA A O 1
ATOM 644 N N . GLN A 1 87 ? 10.343 3.829 -7.581 1.00 11.70 85 GLN A N 1
ATOM 645 C CA . GLN A 1 87 ? 8.953 3.978 -8.029 1.00 12.15 85 GLN A CA 1
ATOM 646 C C . GLN A 1 87 ? 8.848 5.108 -8.963 1.00 13.59 85 GLN A C 1
ATOM 647 O O . GLN A 1 87 ? 7.882 5.159 -9.809 1.00 16.49 85 GLN A O 1
ATOM 653 N N . THR A 1 88 ? 9.692 6.119 -8.954 1.00 13.18 86 THR A N 1
ATOM 654 C CA . THR A 1 88 ? 9.737 7.174 -9.966 1.00 13.61 86 THR A CA 1
ATOM 655 C C . THR A 1 88 ? 10.281 6.628 -11.260 1.00 14.53 86 THR A C 1
ATOM 656 O O . THR A 1 88 ? 9.785 6.938 -12.391 1.00 15.61 86 THR A O 1
ATOM 660 N N . TYR A 1 89 ? 11.386 5.948 -11.268 1.00 13.21 87 TYR A N 1
ATOM 661 C CA . TYR A 1 89 ? 12.086 5.498 -12.407 1.00 13.74 87 TYR A CA 1
ATOM 662 C C . TYR A 1 89 ? 11.384 4.357 -13.167 1.00 14.42 87 TYR A C 1
ATOM 663 O O . TYR A 1 89 ? 11.430 4.319 -14.400 1.00 15.98 87 TYR A O 1
ATOM 672 N N . ASN A 1 90 ? 10.939 3.378 -12.442 1.00 14.36 88 ASN A N 1
ATOM 673 C CA . ASN A 1 90 ? 10.419 2.085 -12.967 1.00 13.97 88 ASN A CA 1
ATOM 674 C C . ASN A 1 90 ? 8.946 2.134 -13.030 1.00 14.37 88 ASN A C 1
ATOM 675 O O . ASN A 1 90 ? 8.226 2.753 -12.262 1.00 15.08 88 ASN A O 1
ATOM 680 N N . GLU A 1 91 ? 8.420 1.315 -13.989 1.00 16.22 89 GLU A N 1
ATOM 681 C CA . GLU A 1 91 ? 6.990 1.178 -14.149 1.00 16.79 89 GLU A CA 1
ATOM 682 C C . GLU A 1 91 ? 6.309 0.437 -13.036 1.00 15.16 89 GLU A C 1
ATOM 683 O O . GLU A 1 91 ? 6.776 -0.565 -12.551 1.00 15.15 89 GLU A O 1
ATOM 689 N N . GLU A 1 92 ? 5.102 0.910 -12.659 1.00 16.31 90 GLU A N 1
ATOM 690 C CA A GLU A 1 92 ? 4.250 0.220 -11.691 0.38 17.84 90 GLU A CA 1
ATOM 691 C CA B GLU A 1 92 ? 4.276 0.246 -11.744 0.62 16.93 90 GLU A CA 1
ATOM 692 C C . GLU A 1 92 ? 3.975 -1.199 -12.209 1.00 16.68 90 GLU A C 1
ATOM 693 O O . GLU A 1 92 ? 3.836 -1.384 -13.450 1.00 18.24 90 GLU A O 1
ATOM 704 N N . GLY A 1 93 ? 3.959 -2.123 -11.332 1.00 15.99 91 GLY A N 1
ATOM 705 C CA . GLY A 1 93 ? 3.738 -3.549 -11.634 1.00 16.00 91 GLY A CA 1
ATOM 706 C C . GLY A 1 93 ? 4.921 -4.300 -12.069 1.00 15.69 91 GLY A C 1
ATOM 707 O O . GLY A 1 93 ? 4.918 -5.550 -12.074 1.00 16.98 91 GLY A O 1
ATOM 708 N N . SER A 1 94 ? 6.043 -3.670 -12.395 1.00 16.11 92 SER A N 1
ATOM 709 C CA . SER A 1 94 ? 7.273 -4.338 -12.726 1.00 16.05 92 SER A CA 1
ATOM 710 C C . SER A 1 94 ? 7.876 -5.007 -11.489 1.00 16.76 92 SER A C 1
ATOM 711 O O . SER A 1 94 ? 7.565 -4.637 -10.361 1.00 17.10 92 SER A O 1
ATOM 714 N N . GLU A 1 95 ? 8.711 -6.023 -11.722 1.00 17.84 93 GLU A N 1
ATOM 715 C CA . GLU A 1 95 ? 9.294 -6.728 -10.594 1.00 18.62 93 GLU A CA 1
ATOM 716 C C . GLU A 1 95 ? 10.096 -5.771 -9.632 1.00 16.38 93 GLU A C 1
ATOM 717 O O . GLU A 1 95 ? 9.955 -5.900 -8.446 1.00 17.22 93 GLU A O 1
ATOM 719 N N . ILE A 1 96 ? 10.849 -4.925 -10.214 1.00 16.29 94 ILE A N 1
ATOM 720 C CA . ILE A 1 96 ? 11.660 -3.985 -9.382 1.00 17.06 94 ILE A CA 1
ATOM 721 C C . ILE A 1 96 ? 10.757 -3.054 -8.593 1.00 15.80 94 ILE A C 1
ATOM 722 O O . ILE A 1 96 ? 10.965 -2.741 -7.419 1.00 15.84 94 ILE A O 1
ATOM 727 N N . TYR A 1 97 ? 9.650 -2.580 -9.203 1.00 14.90 95 TYR A N 1
ATOM 728 C CA . TYR A 1 97 ? 8.693 -1.705 -8.502 1.00 13.89 95 TYR A CA 1
ATOM 729 C C . TYR A 1 97 ? 8.064 -2.433 -7.382 1.00 13.93 95 TYR A C 1
ATOM 730 O O . TYR A 1 97 ? 8.006 -1.962 -6.221 1.00 14.80 95 TYR A O 1
ATOM 739 N N . VAL A 1 98 ? 7.637 -3.691 -7.605 1.00 14.67 96 VAL A N 1
ATOM 740 C CA . VAL A 1 98 ? 7.053 -4.483 -6.593 1.00 15.58 96 VAL A CA 1
ATOM 741 C C . VAL A 1 98 ? 7.996 -4.784 -5.411 1.00 14.11 96 VAL A C 1
ATOM 742 O O . VAL A 1 98 ? 7.639 -4.677 -4.238 1.00 16.64 96 VAL A O 1
ATOM 746 N N . SER A 1 99 ? 9.231 -5.079 -5.794 1.00 15.05 97 SER A N 1
ATOM 747 C CA . SER A 1 99 ? 10.260 -5.274 -4.752 1.00 14.89 97 SER A CA 1
ATOM 748 C C . SER A 1 99 ? 10.438 -4.011 -3.860 1.00 13.90 97 SER A C 1
ATOM 749 O O . SER A 1 99 ? 10.614 -4.109 -2.681 1.00 14.29 97 SER A O 1
ATOM 752 N N . SER A 1 100 ? 10.413 -2.850 -4.524 1.00 13.62 98 SER A N 1
ATOM 753 C CA . SER A 1 100 ? 10.538 -1.598 -3.737 1.00 13.56 98 SER A CA 1
ATOM 754 C C . SER A 1 100 ? 9.416 -1.389 -2.814 1.00 13.93 98 SER A C 1
ATOM 755 O O . SER A 1 100 ? 9.571 -0.879 -1.708 1.00 13.54 98 SER A O 1
ATOM 758 N N . GLU A 1 101 ? 8.184 -1.791 -3.243 1.00 13.93 99 GLU A N 1
ATOM 759 C CA . GLU A 1 101 ? 7.067 -1.699 -2.348 1.00 15.37 99 GLU A CA 1
ATOM 760 C C . GLU A 1 101 ? 7.240 -2.595 -1.099 1.00 15.51 99 GLU A C 1
ATOM 761 O O . GLU A 1 101 ? 6.923 -2.206 0.055 1.00 15.87 99 GLU A O 1
ATOM 767 N N . THR A 1 102 ? 7.768 -3.786 -1.333 1.00 15.89 100 THR A N 1
ATOM 768 C CA . THR A 1 102 ? 8.014 -4.716 -0.208 1.00 16.15 100 THR A CA 1
ATOM 769 C C . THR A 1 102 ? 9.092 -4.160 0.741 1.00 15.82 100 THR A C 1
ATOM 770 O O . THR A 1 102 ? 8.941 -4.165 1.957 1.00 15.82 100 THR A O 1
ATOM 774 N N . ILE A 1 103 ? 10.174 -3.601 0.170 1.00 14.82 101 ILE A N 1
ATOM 775 C CA . ILE A 1 103 ? 11.170 -2.939 1.004 1.00 13.97 101 ILE A CA 1
ATOM 776 C C . ILE A 1 103 ? 10.583 -1.842 1.826 1.00 14.08 101 ILE A C 1
ATOM 777 O O . ILE A 1 103 ? 10.903 -1.689 3.018 1.00 14.56 101 ILE A O 1
ATOM 782 N N . GLY A 1 104 ? 9.724 -1.006 1.207 1.00 13.42 102 GLY A N 1
ATOM 783 C CA . GLY A 1 104 ? 9.094 0.081 1.975 1.00 14.85 102 GLY A CA 1
ATOM 784 C C . GLY A 1 104 ? 8.322 -0.427 3.201 1.00 14.86 102 GLY A C 1
ATOM 785 O O . GLY A 1 104 ? 8.366 0.144 4.263 1.00 14.79 102 GLY A O 1
ATOM 786 N N . LYS A 1 105 ? 7.568 -1.497 2.945 1.00 15.04 103 LYS A N 1
ATOM 787 C CA . LYS A 1 105 ? 6.749 -2.057 4.069 1.00 16.22 103 LYS A CA 1
ATOM 788 C C . LYS A 1 105 ? 7.615 -2.630 5.156 1.00 15.14 103 LYS A C 1
ATOM 789 O O . LYS A 1 105 ? 7.392 -2.432 6.368 1.00 16.45 103 LYS A O 1
ATOM 792 N N . LEU A 1 106 ? 8.665 -3.380 4.742 1.00 14.78 104 LEU A N 1
ATOM 793 C CA . LEU A 1 106 ? 9.596 -3.964 5.708 1.00 14.87 104 LEU A CA 1
ATOM 794 C C . LEU A 1 106 ? 10.273 -2.890 6.505 1.00 15.92 104 LEU A C 1
ATOM 795 O O . LEU A 1 106 ? 10.499 -2.968 7.724 1.00 16.14 104 LEU A O 1
ATOM 800 N N . TRP A 1 107 ? 10.720 -1.791 5.866 1.00 13.81 105 TRP A N 1
ATOM 801 C CA . TRP A 1 107 ? 11.362 -0.686 6.550 1.00 13.74 105 TRP A CA 1
ATOM 802 C C . TRP A 1 107 ? 10.445 -0.010 7.512 1.00 14.68 105 TRP A C 1
ATOM 803 O O . TRP A 1 107 ? 10.855 0.295 8.630 1.00 15.02 105 TRP A O 1
ATOM 814 N N . LYS A 1 108 ? 9.208 0.245 7.093 1.00 15.25 106 LYS A N 1
ATOM 815 C CA . LYS A 1 108 ? 8.300 0.904 8.061 1.00 15.66 106 LYS A CA 1
ATOM 816 C C . LYS A 1 108 ? 8.086 0.030 9.279 1.00 17.10 106 LYS A C 1
ATOM 817 O O . LYS A 1 108 ? 8.036 0.547 10.370 1.00 17.60 106 LYS A O 1
ATOM 823 N N . GLU A 1 109 ? 8.051 -1.276 9.111 1.00 16.26 107 GLU A N 1
ATOM 824 C CA . GLU A 1 109 ? 7.922 -2.171 10.314 1.00 18.69 107 GLU A CA 1
ATOM 825 C C . GLU A 1 109 ? 9.081 -2.043 11.169 1.00 18.30 107 GLU A C 1
ATOM 826 O O . GLU A 1 109 ? 8.962 -1.893 12.408 1.00 20.68 107 GLU A O 1
ATOM 829 N N . GLN A 1 110 ? 10.292 -2.025 10.617 1.00 18.47 108 GLN A N 1
ATOM 830 C CA . GLN A 1 110 ? 11.492 -1.843 11.437 1.00 19.37 108 GLN A CA 1
ATOM 831 C C . GLN A 1 110 ? 11.569 -0.528 12.109 1.00 19.84 108 GLN A C 1
ATOM 832 O O . GLN A 1 110 ? 11.913 -0.426 13.278 1.00 22.44 108 GLN A O 1
ATOM 838 N N . TYR A 1 111 ? 11.294 0.568 11.416 1.00 17.41 109 TYR A N 1
ATOM 839 C CA . TYR A 1 111 ? 11.350 1.879 11.954 1.00 17.22 109 TYR A CA 1
ATOM 840 C C . TYR A 1 111 ? 10.308 2.078 13.046 1.00 21.87 109 TYR A C 1
ATOM 841 O O . TYR A 1 111 ? 10.624 2.7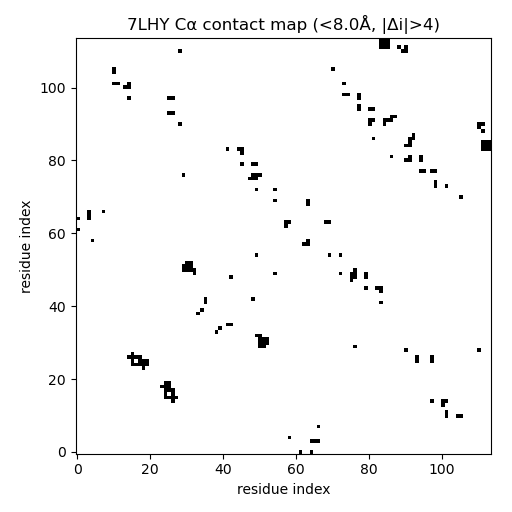05 14.102 1.00 23.24 109 TYR A O 1
ATOM 850 N N . ASP A 1 112 ? 9.115 1.657 12.771 1.00 19.96 110 ASP A N 1
ATOM 851 C CA . ASP A 1 112 ? 7.956 1.786 13.772 1.00 24.43 110 ASP A CA 1
ATOM 852 C C . ASP A 1 112 ? 8.323 0.995 15.047 1.00 29.17 110 ASP A C 1
ATOM 853 O O . ASP A 1 112 ? 8.057 1.520 16.143 1.00 36.51 110 ASP A O 1
ATOM 858 N N . LYS A 1 113 ? 8.951 -0.164 14.964 1.00 30.30 111 LYS A N 1
ATOM 859 C CA . LYS A 1 113 ? 9.365 -1.006 16.157 1.00 34.50 111 LYS A CA 1
ATOM 860 C C . LYS A 1 113 ? 10.579 -0.467 16.873 1.00 38.44 111 LYS A C 1
ATOM 861 O O . LYS A 1 113 ? 10.770 -0.776 18.068 1.00 33.74 111 LYS A O 1
ATOM 864 N N . PHE A 1 114 ? 11.428 0.308 16.202 1.00 32.42 112 PHE A N 1
ATOM 865 C CA . PHE A 1 114 ? 12.614 0.943 16.829 1.00 33.93 112 PHE A CA 1
ATOM 866 C C . PHE A 1 114 ? 12.188 2.014 17.835 1.00 41.42 112 PHE A C 1
ATOM 867 O O . PHE A 1 114 ? 13.004 2.510 18.589 1.00 45.94 112 PHE A O 1
ATOM 870 N N . MET A 1 115 ? 10.909 2.355 17.779 1.00 46.73 113 MET A N 1
ATOM 871 C CA . MET A 1 115 ? 10.228 3.313 18.623 1.00 54.12 113 MET A CA 1
ATOM 872 C C . MET A 1 115 ? 9.061 2.597 19.308 1.00 52.43 113 MET A C 1
ATOM 873 O O . MET A 1 115 ? 9.015 2.488 20.526 1.00 64.98 113 MET A O 1
ATOM 878 N N . GLY B 2 7 ? 17.773 -5.409 -13.715 1.00 56.62 13 GLY B N 1
ATOM 879 C CA . GLY B 2 7 ? 16.324 -5.754 -13.866 1.00 48.23 13 GLY B CA 1
ATOM 880 C C . GLY B 2 7 ? 15.423 -4.525 -13.742 1.00 40.58 13 GLY B C 1
ATOM 881 O O . GLY B 2 7 ? 14.389 -4.576 -13.092 1.00 34.88 13 GLY B O 1
ATOM 894 N N . ALA B 2 9 ? 12.929 -1.414 -15.272 1.00 22.17 15 ALA B N 1
ATOM 895 C CA . ALA B 2 9 ? 11.762 -1.305 -16.136 1.00 22.99 15 ALA B CA 1
ATOM 896 C C . ALA B 2 9 ? 11.416 0.174 -16.340 1.00 20.53 15 ALA B C 1
ATOM 897 O O . ALA B 2 9 ? 10.460 0.690 -15.845 1.00 20.79 15 ALA B O 1
ATOM 899 N N . PRO B 2 10 ? 12.270 0.904 -17.097 1.00 21.94 16 PRO B N 1
ATOM 900 C CA . PRO B 2 10 ? 12.096 2.292 -17.192 1.00 21.00 16 PRO B CA 1
ATOM 901 C C . PRO B 2 10 ? 10.766 2.669 -17.707 1.00 26.38 16 PRO B C 1
ATOM 902 O O . PRO B 2 10 ? 10.228 1.967 -18.652 1.00 26.45 16 PRO B O 1
ATOM 906 N N . ARG B 2 11 ? 10.199 3.726 -17.174 1.00 25.68 17 ARG B N 1
ATOM 907 C CA . ARG B 2 11 ? 9.073 4.416 -17.805 1.00 28.30 17 ARG B CA 1
ATOM 908 C C . ARG B 2 11 ? 9.570 5.156 -19.039 1.00 38.96 17 ARG B C 1
ATOM 909 O O . ARG B 2 11 ? 8.849 5.149 -20.034 1.00 49.00 17 ARG B O 1
#

InterPro domains:
  IPR000330 SNF2, N-terminal domain [PF00176] (536-822)
  IPR001487 Bromodomain [PF00439] (1201-1273)
  IPR001487 Bromodomain [PR00503] (1217-1233)
  IPR001487 Bromodomain [PR00503] (1233-1251)
  IPR001487 Bromodomain [PR00503] (1251-1270)
  IPR001487 Bromodomain [PS50014] (1200-1270)
  IPR001487 Bromodomain [SM00297] (1179-1289)
  IPR001650 Helicase, C-terminal domain-like [PF00271] (851-964)
  IPR001650 Helicase, C-terminal domain-like [PS51194] (854-1005)
  IPR001650 Helicase, C-terminal domain-like [SM00490] (880-964)
  IPR006576 BRK domain [PF07533] (403-446)
  IPR006576 BRK domain [SM00592] (404-448)
  IPR014001 Helicase superfamily 1/2, ATP-binding domain [PS51192] (545-710)
  IPR014001 Helicase superfamily 1/2, ATP-binding domain [SM00487] (529-721)
  IPR014012 Helicase/SANT-associated domain [PF07529] (274-343)
  IPR014012 Helicase/SANT-associated domain [PS51204] (272-344)
  IPR014012 Helicase/SANT-associated domain [SM00573] (272-344)
  IPR014978 Glutamine-Leucine-Glutamine, QLQ [PF08880] (88-116)
  IPR014978 Glutamine-Leucine-Glutamine, QLQ [PS51666] (86-121)
  IPR014978 Glutamine-Leucine-Glutamine, QLQ [SM00951] (85-121)

Nearest PDB structures (foldseek):
  7lhy-assembly1_A  TM=1.009E+00  e=5.222E-17  Caenorhabditis elegans
  3ljw-assembly1_A  TM=9.634E-01  e=5.876E-09  Homo sapiens
  5ii2-assembly2_B  TM=9.392E-01  e=3.170E-08  Homo sapiens
  5e7d-assembly4_D  TM=9.522E-01  e=4.198E-08  Homo sapiens
  3iu5-assembly1_A  TM=9.195E-01  e=3.547E-08  Homo sapiens

Secondary structure (DSSP, 8-state):
-HHHHHHHHHHHHHHHH-B-TTS-BTTGGGSSPPPTTT-HHHHHH-SS---HHHHHHHHHTT--SSHHHHHHHHHHHHHHHHHHBPTTSHHHHHHHHHHHHHHHHHHHT-/--B-

Sequence (114 aa):
DPELAEKINEMLDVILEYKNEDGELIADVFQTLPTRKELPDYYQVISSKPMDFDRINKKIETGRYTVMEELNDDMNLLVNNAQTYNEEEGSEIYVSSETIGKLWKEQYDKFMGAPR

Organism: Caenorhabditis elegans (NCBI:txid6239)

B-factor: mean 21.95, std 8.37, range [10.63, 64.98]

Solvent-accessible surface area: 6561 Å² total

GO terms:
  GO:0005634 nucleus (C, EXP)
  GO:0008406 gonad development (P, IMP)

Radius of gyration: 14.08 Å; Cα contacts (8 Å, |Δi|>4): 108; chains: 2; bounding box: 28×31×38 Å